Protein AF-A0A354YZR2-F1 (afdb_monomer)

Organism: NCBI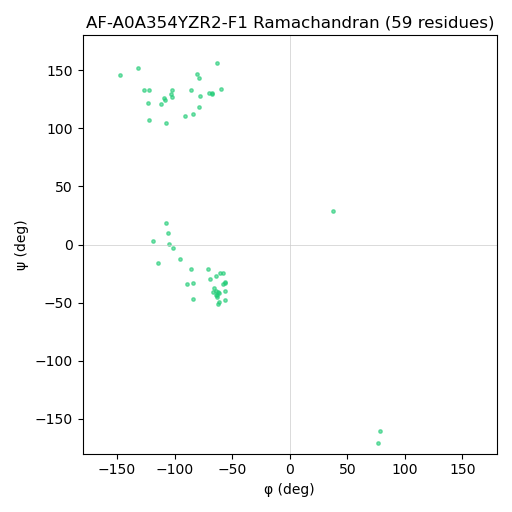:txid863

Solvent-accessible surface area (backbone atoms only — not comparable to full-atom values): 4156 Å² total; per-residue (Å²): 119,89,85,76,82,79,82,87,75,57,79,95,45,70,87,57,87,84,78,73,63,51,40,48,46,92,75,78,72,61,90,85,58,73,74,36,76,89,42,76,61,45,79,55,61,65,67,60,48,50,49,37,52,50,51,46,41,76,74,73,105

Secondary structure (DSSP, 8-state):
----S-----GGGTTSPP--SEES-SS---SS--SSTTS--EEPPHHHHHHHHHHHHHHH-

Foldseek 3Di:
DDDDFDDDDDPVCVVPDDQDQKKADPVLPDPPDPRRVPIDIDGDPPVVSVVSVVVCVVVPD

pLDDT: mean 89.94, std 4.22, range [76.94, 95.69]

Sequence (61 aa):
MRYEGMVYRPPSEAQSLIIQATIGCPHNRCTFCSLYKNTKFRIRPVKEIKEDLQMARDYYG

Mean predicted aligned error: 3.91 Å

InterPro domains:
  IPR007197 Radical SAM [SFLDS00029] (20-57)
  IPR058240 Radical SAM superfamily [SSF102114] (3-60)

Structure (mmCIF, N/CA/C/O backbone):
data_AF-A0A354YZR2-F1
#
_entry.id   AF-A0A354YZR2-F1
#
loop_
_atom_site.group_PDB
_atom_site.id
_atom_site.type_symbol
_atom_site.label_atom_id
_atom_site.label_alt_id
_atom_site.label_comp_id
_atom_site.label_asym_id
_atom_site.label_entity_id
_atom_site.label_seq_id
_atom_site.pdbx_PDB_ins_code
_atom_site.Cartn_x
_atom_site.Cartn_y
_atom_site.Cartn_z
_atom_site.occupancy
_atom_site.B_iso_or_equiv
_atom_site.auth_seq_id
_atom_site.auth_comp_id
_atom_site.auth_asym_id
_atom_site.auth_atom_id
_atom_site.pdbx_PDB_model_num
ATOM 1 N N . MET A 1 1 ? -0.682 5.495 -13.079 1.00 76.94 1 MET A N 1
ATOM 2 C CA . MET A 1 1 ? -0.895 4.963 -11.713 1.00 76.94 1 MET A CA 1
ATOM 3 C C . MET A 1 1 ? -1.432 6.072 -10.834 1.00 76.94 1 MET A C 1
ATOM 5 O O . MET A 1 1 ? -0.929 7.189 -10.929 1.00 76.94 1 MET A O 1
ATOM 9 N N . ARG A 1 2 ? -2.453 5.793 -10.024 1.00 84.19 2 ARG A N 1
ATOM 10 C CA . ARG A 1 2 ? -3.125 6.797 -9.185 1.00 84.19 2 ARG A CA 1
ATOM 11 C C . ARG A 1 2 ? -2.750 6.585 -7.716 1.00 84.19 2 ARG A C 1
ATOM 13 O O . ARG A 1 2 ? -3.234 5.650 -7.079 1.00 84.19 2 ARG A O 1
ATOM 20 N N . TYR A 1 3 ? -1.877 7.440 -7.183 1.00 89.06 3 TYR A N 1
ATOM 21 C CA . TYR A 1 3 ? -1.504 7.402 -5.771 1.00 89.06 3 TYR A CA 1
ATOM 22 C C . TYR A 1 3 ? -2.220 8.492 -4.970 1.00 89.06 3 TYR A C 1
ATOM 24 O O . TYR A 1 3 ? -2.240 9.647 -5.380 1.00 89.06 3 TYR A O 1
ATOM 32 N N . GLU A 1 4 ? -2.791 8.124 -3.825 1.00 87.94 4 GLU A N 1
ATOM 33 C CA . GLU A 1 4 ? -3.422 9.046 -2.879 1.00 87.94 4 GLU A CA 1
ATOM 34 C C . GLU A 1 4 ? -2.758 8.935 -1.500 1.00 87.94 4 GLU A C 1
ATOM 36 O O . GLU A 1 4 ? -2.554 7.831 -0.996 1.00 87.94 4 GLU A O 1
ATOM 41 N N . GLY A 1 5 ? -2.435 10.077 -0.889 1.00 85.38 5 GLY A N 1
ATOM 42 C CA . GLY A 1 5 ? -1.779 10.137 0.419 1.00 85.38 5 GLY A CA 1
ATOM 43 C C . GLY A 1 5 ? -0.270 9.872 0.376 1.00 85.38 5 GLY A C 1
ATOM 44 O O . GLY A 1 5 ? 0.383 10.017 -0.657 1.00 85.38 5 GLY A O 1
ATOM 45 N N . MET A 1 6 ? 0.300 9.520 1.533 1.00 84.50 6 MET A N 1
ATOM 46 C CA . MET A 1 6 ? 1.722 9.188 1.643 1.00 84.50 6 MET 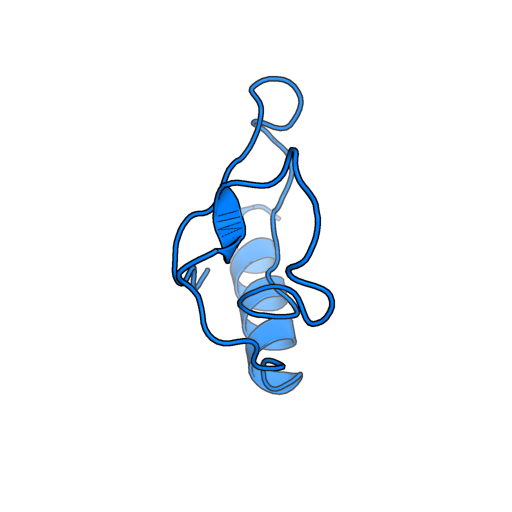A CA 1
ATOM 47 C C . MET A 1 6 ? 1.975 7.764 1.150 1.00 84.50 6 MET A C 1
ATOM 49 O O . MET A 1 6 ? 1.499 6.800 1.747 1.00 84.50 6 MET A O 1
ATOM 53 N N . VAL A 1 7 ? 2.787 7.642 0.100 1.00 87.12 7 VAL A N 1
ATOM 54 C CA . VAL A 1 7 ? 3.288 6.362 -0.405 1.00 87.12 7 VAL A CA 1
ATOM 55 C C . VAL A 1 7 ? 4.782 6.298 -0.135 1.00 87.12 7 VAL A C 1
ATOM 57 O O . VAL A 1 7 ? 5.542 7.153 -0.584 1.00 87.12 7 VAL A O 1
ATOM 60 N N . TYR A 1 8 ? 5.199 5.285 0.618 1.00 86.88 8 TYR A N 1
ATOM 61 C CA . TYR A 1 8 ? 6.602 5.036 0.914 1.00 86.88 8 TYR A CA 1
ATOM 62 C C . TYR A 1 8 ? 7.070 3.795 0.161 1.00 86.88 8 TYR A C 1
ATOM 64 O O . TYR A 1 8 ? 6.478 2.728 0.308 1.00 86.88 8 TYR A O 1
ATOM 72 N N . ARG A 1 9 ? 8.131 3.949 -0.637 1.00 89.06 9 ARG A N 1
ATOM 73 C CA . ARG A 1 9 ? 8.801 2.858 -1.347 1.00 89.06 9 ARG A CA 1
ATOM 74 C C . ARG A 1 9 ? 10.269 2.824 -0.927 1.00 89.06 9 ARG A C 1
ATOM 76 O O . ARG A 1 9 ? 11.008 3.731 -1.317 1.00 89.06 9 ARG A O 1
ATOM 83 N N . PRO A 1 10 ? 10.696 1.843 -0.121 1.00 90.56 10 PRO A N 1
ATOM 84 C CA . PRO A 1 10 ? 12.082 1.756 0.307 1.00 90.56 10 PRO A CA 1
ATOM 85 C C . PRO A 1 10 ? 13.025 1.542 -0.894 1.00 90.56 10 PRO A C 1
ATOM 87 O O . PRO A 1 10 ? 12.603 1.015 -1.927 1.00 90.56 10 PRO A O 1
ATOM 90 N N . PRO A 1 11 ? 14.315 1.912 -0.776 1.00 91.38 11 PRO A N 1
ATOM 91 C CA . PRO A 1 11 ? 15.280 1.820 -1.877 1.00 91.38 11 PRO A CA 1
ATOM 92 C C . PRO A 1 11 ? 15.438 0.399 -2.427 1.00 91.38 11 PRO A C 1
ATOM 94 O O . PRO A 1 11 ? 15.616 0.214 -3.627 1.00 91.38 11 PRO A O 1
ATOM 97 N N . SER A 1 12 ? 15.325 -0.608 -1.557 1.00 93.44 12 SER A N 1
ATOM 98 C CA . SER A 1 12 ? 15.367 -2.026 -1.926 1.00 93.44 12 SER A CA 1
ATOM 99 C C . SER A 1 12 ? 14.247 -2.434 -2.886 1.00 93.44 12 SER A C 1
ATOM 101 O O . SER A 1 12 ? 14.397 -3.397 -3.625 1.00 93.44 12 SER A O 1
ATOM 103 N N . GLU A 1 13 ? 13.134 -1.700 -2.890 1.00 92.50 13 GLU A N 1
ATOM 104 C CA . GLU A 1 13 ? 11.961 -1.939 -3.734 1.00 92.50 13 GLU A CA 1
ATOM 105 C C . GLU A 1 13 ? 11.837 -0.885 -4.845 1.00 92.50 13 GLU A C 1
ATOM 107 O O . GLU A 1 13 ? 10.769 -0.713 -5.427 1.00 92.50 13 GLU A O 1
ATOM 112 N N . ALA A 1 14 ? 12.911 -0.154 -5.167 1.00 89.44 14 ALA A N 1
ATOM 113 C CA . ALA A 1 14 ? 12.866 0.953 -6.128 1.00 89.44 14 ALA A CA 1
ATOM 114 C C . ALA A 1 14 ? 12.376 0.546 -7.531 1.00 89.44 14 ALA A C 1
ATOM 116 O O . ALA A 1 14 ? 11.847 1.384 -8.264 1.00 89.44 14 ALA A O 1
ATOM 117 N N . GLN A 1 15 ? 12.524 -0.730 -7.893 1.00 89.25 15 GLN A N 1
ATOM 118 C CA . GLN A 1 15 ? 12.060 -1.292 -9.165 1.00 89.25 15 GLN A CA 1
ATOM 119 C C . GLN A 1 15 ? 10.744 -2.074 -9.042 1.00 89.25 15 GLN A C 1
ATOM 121 O O . GLN A 1 15 ? 10.198 -2.514 -10.050 1.00 89.25 15 GLN A O 1
ATOM 126 N N . SER A 1 16 ? 10.202 -2.218 -7.833 1.00 91.12 16 SER A N 1
ATOM 127 C CA . SER A 1 16 ? 8.930 -2.898 -7.606 1.00 91.12 16 SER A CA 1
ATOM 128 C C . SER A 1 16 ? 7.751 -1.991 -7.961 1.00 91.12 16 SER A C 1
ATOM 130 O O . SER A 1 16 ? 7.758 -0.777 -7.703 1.00 91.12 16 SER A O 1
ATOM 132 N N . LEU A 1 17 ? 6.711 -2.606 -8.525 1.00 90.81 17 LEU A N 1
ATOM 133 C CA . LEU A 1 17 ? 5.426 -1.965 -8.774 1.00 90.81 17 LEU A CA 1
ATOM 134 C C . LEU A 1 17 ? 4.626 -1.884 -7.468 1.00 90.81 17 LEU A C 1
ATOM 136 O O . LEU A 1 17 ? 4.401 -2.898 -6.811 1.00 90.81 17 LEU A O 1
ATOM 140 N N . ILE A 1 18 ? 4.147 -0.688 -7.121 1.00 92.25 18 ILE A N 1
ATOM 141 C CA . ILE A 1 18 ? 3.221 -0.487 -6.003 1.00 92.25 18 ILE A CA 1
ATOM 142 C C . ILE A 1 18 ? 1.814 -0.292 -6.561 1.00 92.25 18 ILE A C 1
ATOM 144 O O . ILE A 1 18 ? 1.575 0.597 -7.371 1.00 92.25 18 ILE A O 1
ATOM 148 N N . ILE A 1 19 ? 0.861 -1.086 -6.077 1.00 92.31 19 ILE A N 1
ATOM 149 C CA . ILE A 1 19 ? -0.562 -0.929 -6.387 1.00 92.31 19 ILE A CA 1
ATOM 150 C C . ILE A 1 19 ? -1.330 -0.771 -5.079 1.00 92.31 19 ILE A C 1
ATOM 152 O O . ILE A 1 19 ? -1.297 -1.641 -4.211 1.00 92.31 19 ILE A O 1
ATOM 156 N N . GLN A 1 20 ? -2.041 0.346 -4.933 1.00 91.75 20 GLN A N 1
ATOM 157 C CA . GLN A 1 20 ? -2.844 0.604 -3.741 1.00 91.75 20 GLN A CA 1
ATOM 158 C C . GLN A 1 20 ? -4.210 -0.069 -3.861 1.00 91.75 20 GLN A C 1
ATOM 160 O O . GLN A 1 20 ? -5.034 0.360 -4.668 1.00 91.75 20 GLN A O 1
ATOM 165 N N . ALA A 1 21 ? -4.466 -1.088 -3.041 1.00 92.25 21 ALA A N 1
ATOM 166 C CA . ALA A 1 21 ? -5.785 -1.721 -2.938 1.00 92.25 21 ALA A CA 1
ATOM 167 C C . ALA A 1 21 ? -6.729 -0.965 -1.983 1.00 92.25 21 ALA A C 1
ATOM 169 O O . ALA A 1 21 ? -7.940 -0.887 -2.196 1.00 92.25 21 ALA A O 1
ATOM 170 N N . THR A 1 22 ? -6.168 -0.366 -0.937 1.00 92.25 22 THR A N 1
ATOM 171 C CA . THR A 1 22 ? -6.882 0.435 0.059 1.00 92.25 22 THR A CA 1
ATOM 172 C C . THR A 1 22 ? -6.141 1.741 0.283 1.00 92.25 22 THR A C 1
ATOM 174 O O . THR A 1 22 ? -4.922 1.790 0.144 1.00 92.25 22 THR A O 1
ATOM 177 N N . ILE A 1 23 ? -6.871 2.783 0.666 1.00 91.56 23 ILE A N 1
ATOM 178 C CA . ILE A 1 23 ? -6.288 4.032 1.154 1.00 91.56 23 ILE A CA 1
ATOM 179 C C . ILE A 1 23 ? -6.431 4.045 2.672 1.00 91.56 23 ILE A C 1
ATOM 181 O O . ILE A 1 23 ? -7.519 3.793 3.191 1.00 91.56 23 ILE A O 1
ATOM 185 N N . GLY A 1 24 ? -5.338 4.311 3.385 1.00 90.56 24 GLY A N 1
ATOM 186 C CA . GLY A 1 24 ? -5.301 4.214 4.843 1.00 90.56 24 GLY A CA 1
ATOM 187 C C . GLY A 1 24 ? -5.214 2.772 5.357 1.00 90.56 24 GLY A C 1
ATOM 188 O O . GLY A 1 24 ? -5.036 1.818 4.600 1.00 90.56 24 GLY A O 1
ATOM 189 N N . CYS A 1 25 ? -5.363 2.611 6.672 1.00 88.94 25 CYS A N 1
ATOM 190 C CA . CYS A 1 25 ? -5.325 1.319 7.354 1.00 88.94 25 CYS A CA 1
ATOM 191 C C . CYS A 1 25 ? -6.593 1.139 8.207 1.00 88.94 25 CYS A C 1
ATOM 193 O O . CYS A 1 25 ? -6.917 2.049 8.970 1.00 88.94 25 CYS A O 1
ATOM 195 N N . PRO A 1 26 ? -7.286 -0.016 8.155 1.00 89.50 26 PRO A N 1
ATOM 196 C CA . PRO A 1 26 ? -8.471 -0.256 8.982 1.00 89.50 26 PRO A CA 1
ATOM 197 C C . PRO A 1 26 ? -8.126 -0.435 10.468 1.00 89.50 26 PRO A C 1
ATOM 199 O O . PRO A 1 26 ? -8.979 -0.256 11.331 1.00 89.50 26 PRO A O 1
ATOM 202 N N . HIS A 1 27 ? -6.876 -0.792 10.784 1.00 90.69 27 HIS A N 1
ATOM 203 C CA . HIS A 1 27 ? -6.431 -1.005 12.158 1.00 90.69 27 HIS A CA 1
ATOM 204 C C . HIS A 1 27 ? -6.026 0.303 12.858 1.00 90.69 27 HIS A C 1
ATOM 206 O O . HIS A 1 27 ? -6.404 0.504 14.008 1.00 90.69 27 HIS A O 1
ATOM 212 N N . ASN A 1 28 ? -5.234 1.149 12.183 1.00 86.50 28 ASN A N 1
ATOM 213 C CA . ASN A 1 28 ? -4.754 2.489 12.583 1.00 86.50 28 ASN A CA 1
ATOM 214 C C . ASN A 1 28 ? -4.379 2.716 14.073 1.00 86.50 28 ASN A C 1
ATOM 216 O O . ASN A 1 28 ? -4.490 3.829 14.578 1.00 86.50 28 ASN A O 1
ATOM 220 N N . ARG A 1 29 ? -3.934 1.679 14.794 1.00 88.56 29 ARG A N 1
ATOM 221 C CA . ARG A 1 29 ? -3.563 1.738 16.226 1.00 88.56 29 ARG A CA 1
ATOM 222 C C . ARG A 1 29 ? -2.095 1.392 16.502 1.00 88.56 29 ARG A C 1
ATOM 224 O O . ARG A 1 29 ? -1.670 1.369 17.652 1.00 88.56 29 ARG A O 1
ATOM 231 N N . CYS A 1 30 ? -1.307 1.145 15.458 1.00 90.12 30 CYS A N 1
ATOM 232 C CA . CYS A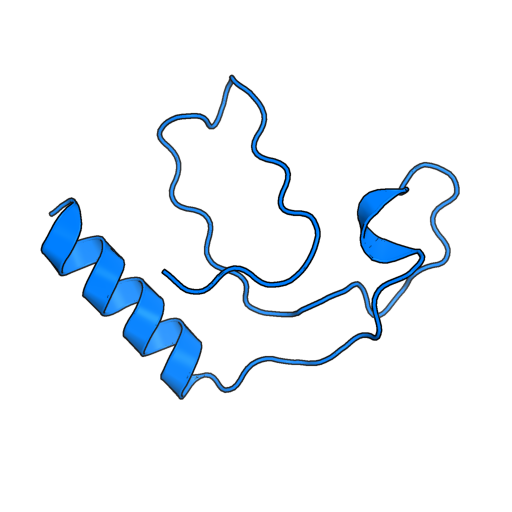 1 30 ? 0.108 0.807 15.582 1.00 90.12 30 CYS A CA 1
ATOM 233 C C . CYS A 1 30 ? 0.917 2.002 16.110 1.00 90.12 30 CYS A C 1
ATOM 235 O O . CYS A 1 30 ? 0.854 3.097 15.551 1.00 90.12 30 CYS A O 1
ATOM 237 N N . THR A 1 31 ? 1.744 1.785 17.131 1.00 90.25 31 THR A N 1
ATOM 238 C CA . THR A 1 31 ? 2.613 2.828 17.705 1.00 90.25 31 THR A CA 1
ATOM 239 C C . THR A 1 31 ? 3.736 3.250 16.756 1.00 90.25 31 THR A C 1
ATOM 241 O O . THR A 1 31 ? 4.129 4.413 16.756 1.00 90.25 31 THR A O 1
ATOM 244 N N . PHE A 1 32 ? 4.200 2.332 15.904 1.00 89.50 32 PHE A N 1
ATOM 245 C CA . PHE A 1 32 ? 5.297 2.540 14.954 1.00 89.50 32 PHE A CA 1
ATOM 246 C C . PHE A 1 32 ? 4.871 3.155 13.610 1.00 89.50 32 PHE A C 1
ATOM 248 O O . PHE A 1 32 ? 5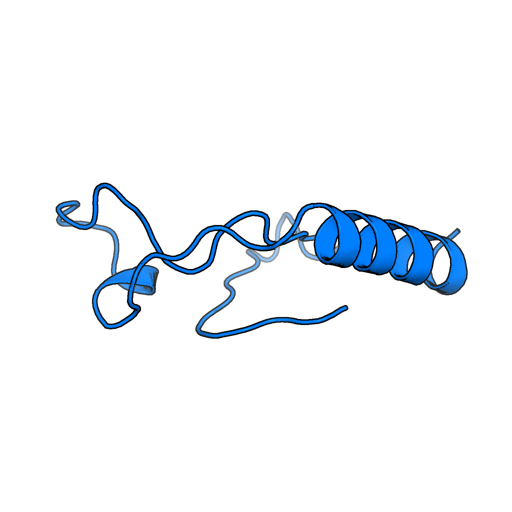.705 3.677 12.877 1.00 89.50 32 PHE A O 1
ATOM 255 N N . CYS A 1 33 ? 3.591 3.058 13.233 1.00 86.44 33 CYS A N 1
ATOM 256 C CA . CYS A 1 33 ? 3.145 3.457 11.900 1.00 86.44 33 CYS A CA 1
ATOM 257 C C . CYS A 1 33 ? 2.711 4.923 11.897 1.00 86.44 33 CYS A C 1
ATOM 259 O O . CYS A 1 33 ? 1.668 5.267 12.450 1.00 86.44 33 CYS A O 1
ATOM 261 N N . SER A 1 34 ? 3.484 5.781 11.236 1.00 83.62 34 SER A N 1
ATOM 262 C CA . SER A 1 34 ? 3.137 7.200 11.053 1.00 83.62 34 SER A CA 1
ATOM 263 C C . SER A 1 34 ? 2.434 7.492 9.721 1.00 83.62 34 SER A C 1
ATOM 265 O O . SER A 1 34 ? 1.853 8.560 9.572 1.00 83.62 34 SER A O 1
ATOM 267 N N . LEU A 1 35 ? 2.437 6.541 8.776 1.00 85.12 35 LEU A N 1
ATOM 268 C CA . LEU A 1 35 ? 1.930 6.719 7.405 1.00 85.12 35 LEU A CA 1
ATOM 269 C C . LEU A 1 35 ? 0.426 7.021 7.343 1.00 85.12 35 LEU A C 1
ATOM 271 O O . LEU A 1 35 ? -0.001 7.917 6.622 1.00 85.12 35 LEU A O 1
ATOM 275 N N . TYR A 1 36 ? -0.383 6.282 8.104 1.00 83.88 36 TYR A N 1
ATOM 276 C CA . TYR A 1 36 ? -1.843 6.307 7.955 1.00 83.88 36 TYR A CA 1
ATOM 277 C C . TYR A 1 36 ? -2.581 7.083 9.051 1.00 83.88 36 TYR A C 1
ATOM 279 O O . TYR A 1 36 ? -3.803 7.193 8.982 1.00 83.88 36 TYR A O 1
ATOM 287 N N . LYS A 1 37 ? -1.870 7.678 10.024 1.00 80.81 37 LYS A N 1
ATOM 288 C CA . LYS A 1 37 ? -2.490 8.323 11.199 1.00 80.81 37 LYS A CA 1
ATOM 289 C C . LYS A 1 37 ? -3.500 9.418 10.841 1.00 80.81 37 LYS A C 1
ATOM 291 O O . LYS A 1 37 ? -4.504 9.551 11.530 1.00 80.81 37 LYS A O 1
ATOM 296 N N . ASN A 1 38 ? -3.266 10.144 9.748 1.00 82.81 38 ASN A N 1
ATOM 297 C CA . ASN A 1 38 ? -4.126 11.238 9.279 1.00 82.81 38 ASN A CA 1
ATOM 298 C C . ASN A 1 38 ? -4.975 10.876 8.047 1.00 82.81 38 ASN A C 1
ATOM 300 O O . ASN A 1 38 ? -5.582 11.753 7.439 1.00 82.81 38 ASN A O 1
ATOM 304 N N . THR A 1 39 ? -5.012 9.601 7.646 1.00 85.50 39 THR A N 1
ATOM 305 C CA . THR A 1 39 ? -5.715 9.162 6.432 1.00 85.50 39 THR A CA 1
ATOM 306 C C . THR A 1 39 ? -6.965 8.367 6.796 1.00 85.50 39 THR A C 1
ATOM 308 O O . THR A 1 39 ? -6.889 7.377 7.523 1.00 85.50 39 THR A O 1
ATOM 311 N N . LYS A 1 40 ? -8.129 8.769 6.269 1.00 87.56 40 LYS A N 1
ATOM 312 C CA . LYS A 1 40 ? -9.375 8.007 6.442 1.00 87.56 40 LYS A CA 1
ATOM 313 C C . LYS A 1 40 ? -9.311 6.712 5.636 1.00 87.56 40 LYS A C 1
ATOM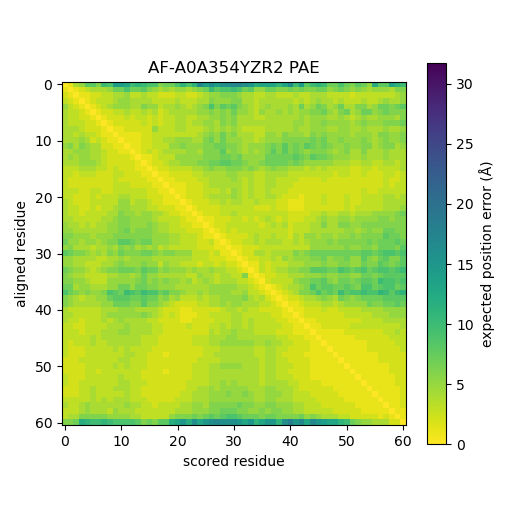 315 O O . LYS A 1 40 ? -9.003 6.738 4.447 1.00 87.56 40 LYS A O 1
ATOM 320 N N . PHE A 1 41 ? -9.628 5.593 6.285 1.00 91.31 41 PHE A N 1
ATOM 321 C CA . PHE A 1 41 ? -9.652 4.296 5.622 1.00 91.31 41 PHE A CA 1
ATOM 322 C C . PHE A 1 41 ? -10.779 4.223 4.584 1.00 91.31 41 PHE A C 1
ATOM 324 O O . PHE A 1 41 ? -11.937 4.495 4.903 1.00 91.31 41 PHE A O 1
ATOM 331 N N . ARG A 1 42 ? -10.445 3.811 3.358 1.00 93.12 42 ARG A N 1
ATOM 332 C CA . ARG A 1 42 ? -11.414 3.443 2.318 1.00 93.12 42 ARG A CA 1
ATOM 333 C C . ARG A 1 42 ? -10.867 2.334 1.426 1.00 93.12 42 ARG A C 1
ATOM 335 O O . ARG A 1 42 ? -9.675 2.284 1.120 1.00 93.12 42 ARG A O 1
ATOM 342 N N . ILE A 1 43 ? -11.761 1.466 0.966 1.00 93.94 43 ILE A N 1
ATOM 343 C CA . ILE A 1 43 ? -11.447 0.426 -0.017 1.00 93.94 43 ILE A CA 1
ATOM 344 C C . ILE A 1 43 ? -11.580 1.042 -1.410 1.00 93.94 43 ILE A C 1
ATOM 346 O O . ILE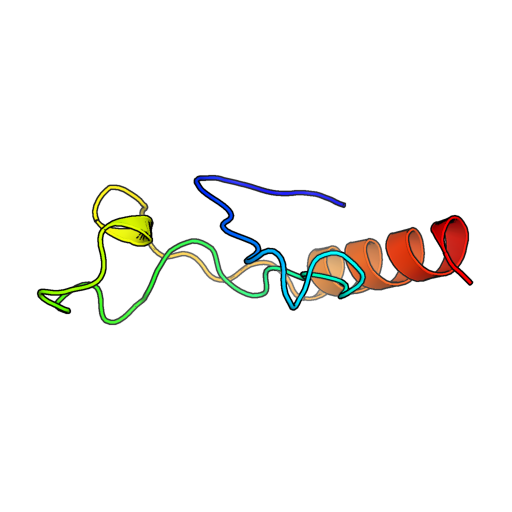 A 1 43 ? -12.561 1.737 -1.684 1.00 93.94 43 ILE A O 1
ATOM 350 N N . ARG A 1 44 ? -10.595 0.824 -2.288 1.00 93.56 44 ARG A N 1
ATOM 351 C CA . ARG A 1 44 ? -10.684 1.309 -3.670 1.00 93.56 44 ARG A CA 1
ATOM 352 C C . ARG A 1 44 ? -11.543 0.367 -4.520 1.00 93.56 44 ARG A C 1
ATOM 354 O O . ARG A 1 44 ? -11.511 -0.846 -4.303 1.00 93.56 44 ARG A O 1
ATOM 361 N N . PRO A 1 45 ? -12.286 0.886 -5.513 1.00 95.00 45 PRO A N 1
ATOM 362 C CA . PRO A 1 45 ? -13.016 0.041 -6.447 1.00 95.00 45 PRO A CA 1
ATOM 363 C C . PRO A 1 45 ? -12.065 -0.895 -7.200 1.00 95.00 45 PRO A C 1
ATOM 365 O O . PRO A 1 45 ? -11.062 -0.454 -7.759 1.00 95.00 45 PRO A O 1
ATOM 368 N N . VAL A 1 46 ? -12.420 -2.179 -7.300 1.00 95.25 46 VAL A N 1
ATOM 369 C CA . VAL A 1 46 ? -11.612 -3.188 -8.018 1.00 95.25 46 VAL A CA 1
ATOM 370 C C . VAL A 1 46 ? -11.354 -2.784 -9.472 1.00 95.25 46 VAL A C 1
ATOM 372 O O . VAL A 1 46 ? -10.291 -3.077 -10.015 1.00 95.25 46 VAL A O 1
ATOM 375 N N . LYS A 1 47 ? -12.306 -2.081 -10.098 1.00 95.69 47 LYS A N 1
ATOM 376 C CA . LYS A 1 47 ? -12.159 -1.550 -11.457 1.00 95.69 47 LYS A CA 1
ATOM 377 C C . LYS A 1 47 ? -10.929 -0.642 -11.582 1.00 95.69 47 LYS A C 1
ATOM 379 O O . LYS A 1 47 ? -10.121 -0.858 -12.475 1.00 95.69 47 LYS A O 1
ATOM 384 N N . GLU A 1 48 ? -10.743 0.295 -10.652 1.00 94.31 48 GLU A N 1
ATOM 385 C CA . GLU A 1 48 ? -9.594 1.207 -10.677 1.00 94.31 48 GLU A CA 1
ATOM 386 C C . GLU A 1 48 ? -8.269 0.474 -10.466 1.00 94.31 48 GLU A C 1
ATOM 388 O O . GLU A 1 48 ? -7.274 0.810 -11.096 1.00 94.31 48 GLU A O 1
ATOM 393 N N . ILE A 1 49 ? -8.258 -0.542 -9.597 1.00 94.06 49 ILE A N 1
ATOM 394 C CA . ILE A 1 49 ? -7.068 -1.364 -9.347 1.00 94.06 49 ILE A CA 1
ATOM 395 C C . IL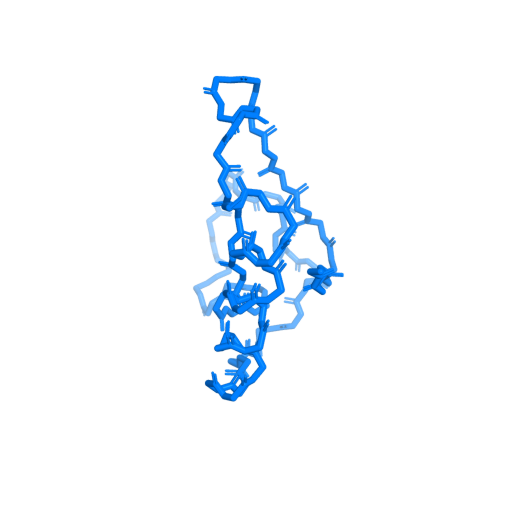E A 1 49 ? -6.668 -2.103 -10.632 1.00 94.06 49 ILE A C 1
ATOM 397 O O . ILE A 1 49 ? -5.493 -2.142 -10.989 1.00 94.06 49 ILE A O 1
ATOM 401 N N . LYS A 1 50 ? -7.647 -2.657 -11.359 1.00 95.06 50 LYS A N 1
ATOM 402 C CA . LYS A 1 50 ? -7.412 -3.301 -12.659 1.00 95.06 50 LYS A CA 1
ATOM 403 C C . LYS A 1 50 ? -6.918 -2.309 -13.714 1.00 95.06 50 LYS A C 1
ATOM 405 O O . LYS A 1 50 ? -6.017 -2.651 -14.469 1.00 95.06 50 LYS A O 1
ATOM 410 N N . GLU A 1 51 ? -7.463 -1.093 -13.747 1.00 95.25 51 GLU A N 1
ATOM 411 C CA . GLU A 1 51 ? -6.958 -0.023 -14.620 1.00 95.25 51 GLU A CA 1
ATOM 412 C C . GLU A 1 51 ? -5.503 0.340 -14.290 1.00 95.25 51 GLU A C 1
ATOM 414 O O . GLU A 1 51 ? -4.700 0.509 -15.203 1.00 95.25 51 GLU A O 1
ATOM 419 N N . ASP A 1 52 ? -5.136 0.427 -13.005 1.00 94.12 52 ASP A N 1
ATOM 420 C CA . ASP A 1 52 ? -3.754 0.685 -12.583 1.00 94.12 52 ASP A CA 1
ATOM 421 C C . ASP A 1 52 ? -2.800 -0.432 -13.033 1.00 94.12 52 ASP A C 1
ATOM 423 O O . ASP A 1 52 ? -1.705 -0.137 -13.513 1.00 94.12 52 ASP A O 1
ATOM 427 N N . LEU A 1 53 ? -3.223 -1.698 -12.941 1.00 93.69 53 LEU A N 1
ATOM 428 C CA . LEU A 1 53 ? -2.456 -2.845 -13.438 1.00 93.69 53 LEU A CA 1
ATOM 429 C C . LEU A 1 53 ? -2.281 -2.807 -14.959 1.00 93.69 53 LEU A C 1
ATOM 431 O O . LEU A 1 53 ? -1.185 -3.059 -15.452 1.00 93.69 53 LEU A O 1
ATOM 435 N N . GLN A 1 54 ? -3.345 -2.475 -15.693 1.00 95.25 54 GLN A N 1
ATOM 436 C CA . GLN A 1 54 ? -3.297 -2.337 -17.146 1.00 95.25 54 GLN A CA 1
ATOM 437 C C . GLN A 1 54 ? -2.332 -1.210 -17.538 1.00 95.25 54 GLN A C 1
ATOM 439 O O . GLN A 1 54 ? -1.370 -1.463 -18.249 1.00 95.25 54 GLN A O 1
ATOM 444 N N . MET A 1 55 ? -2.477 -0.016 -16.951 1.00 93.50 55 MET A N 1
ATOM 445 C 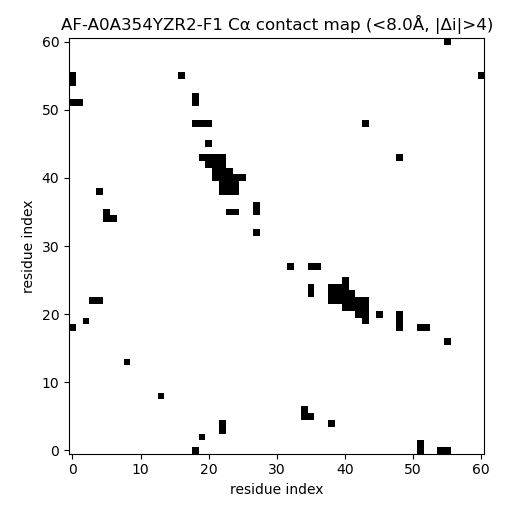CA . MET A 1 55 ? -1.548 1.103 -17.166 1.00 93.50 55 MET A CA 1
ATOM 446 C C . MET A 1 55 ? -0.093 0.744 -16.838 1.00 93.50 55 MET A C 1
ATOM 448 O O . MET A 1 55 ? 0.814 1.184 -17.538 1.00 93.50 55 MET A O 1
ATOM 452 N N . ALA A 1 56 ? 0.149 -0.015 -15.765 1.00 93.25 56 ALA A N 1
ATOM 4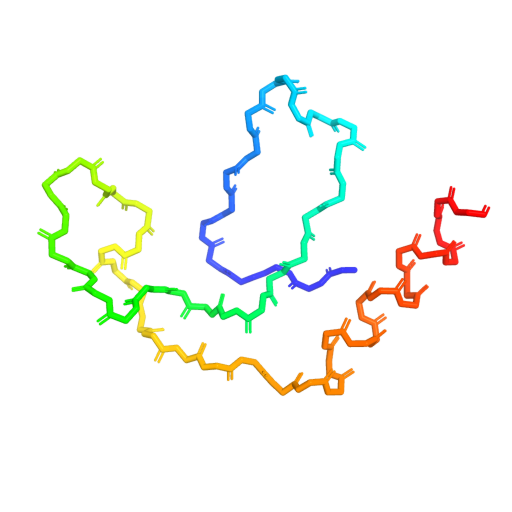53 C CA . ALA A 1 56 ? 1.495 -0.450 -15.405 1.00 93.25 56 ALA A CA 1
ATOM 454 C C . ALA A 1 56 ? 2.074 -1.423 -16.438 1.00 93.25 56 ALA A C 1
ATOM 456 O O . ALA A 1 56 ? 3.242 -1.297 -16.794 1.00 93.25 56 ALA A O 1
ATOM 457 N N . ARG A 1 57 ? 1.259 -2.353 -16.948 1.00 93.81 57 ARG A N 1
ATOM 458 C CA . ARG A 1 57 ? 1.648 -3.242 -18.044 1.00 93.81 57 ARG A CA 1
ATOM 459 C C . ARG A 1 57 ? 1.973 -2.452 -19.308 1.00 93.81 57 ARG A C 1
ATOM 461 O O . ARG A 1 57 ? 3.025 -2.673 -19.877 1.00 93.81 57 ARG A O 1
ATOM 468 N N . ASP A 1 58 ? 1.111 -1.529 -19.720 1.00 94.56 58 ASP A N 1
ATOM 469 C CA . ASP A 1 58 ? 1.320 -0.734 -20.937 1.00 94.56 58 ASP A CA 1
ATOM 470 C C . ASP A 1 58 ? 2.558 0.183 -20.844 1.00 94.56 58 ASP A C 1
ATOM 472 O O . ASP A 1 58 ? 3.165 0.509 -21.858 1.00 94.56 58 ASP A O 1
ATOM 476 N N . TYR A 1 59 ? 2.948 0.601 -19.634 1.00 91.94 59 TYR A N 1
ATOM 477 C CA . TYR A 1 59 ? 4.109 1.471 -19.421 1.00 91.94 59 TYR A CA 1
ATOM 478 C C . TYR A 1 59 ? 5.436 0.713 -19.222 1.00 91.94 59 TYR A C 1
ATOM 480 O O . TYR A 1 59 ? 6.484 1.226 -19.608 1.00 91.94 59 TYR A O 1
ATOM 488 N N . TYR A 1 60 ? 5.417 -0.465 -18.585 1.00 88.38 60 TYR A N 1
ATOM 489 C CA . TYR A 1 60 ? 6.632 -1.215 -18.216 1.00 88.38 60 TYR A CA 1
ATOM 490 C C . TYR A 1 60 ? 6.820 -2.562 -18.927 1.00 88.38 60 TYR A C 1
ATOM 492 O O . TYR A 1 60 ? 7.902 -3.136 -18.801 1.00 88.38 60 TYR A O 1
ATOM 500 N N . GLY A 1 61 ? 5.774 -3.111 -19.549 1.00 78.75 61 GLY A N 1
ATOM 501 C CA . GLY A 1 61 ? 5.777 -4.437 -20.176 1.00 78.75 61 GLY A CA 1
ATOM 502 C C . GLY A 1 61 ? 5.843 -4.384 -21.691 1.00 78.75 61 GLY A C 1
ATOM 503 O O . GLY A 1 61 ? 6.663 -3.604 -22.219 1.00 78.75 61 GLY A O 1
#

Radius of gyration: 13.09 Å; Cα contacts (8 Å, |Δi|>4): 48; chains: 1; bounding box: 28×16×39 Å